Protein AF-A0AAW9S1U2-F1 (afdb_monomer_lite)

pLDDT: mean 93.12, std 10.18, range [47.94, 98.56]

InterPro domains:
  IPR012422 Cytochrome c oxidase, subunit IV, bacterial aa3 type [PF07835] (4-43)
  IPR036596 Bacterial aa3 type cytochrome c oxidase subunit IV superfamily [G3DSA:1.20.5.160] (1-44)
  IPR036596 Bacterial aa3 type cytochrome c oxidase subunit IV superfamily [SSF81469] (3-43)

Sequence (89 aa):
MAEHSHPPMDYDAHQRTYAGFIQLTVLTVAFCIAVVIMLAIGNAGAWGLAGLGVFLAVIGTAVGVMMKGSPWPIAIGTLVVLALFVLFG

Organism: NCBI:txid1764581

Foldseek 3Di:
DPPPPPDDDPVVVVVVVVLVVVLLVLLVVLLVVQLVLLVVLVVVVPVVLSVQLNVQSVVLSVVCVVVSSDNVSNVVSSVVSVVCSVVPD

Secondary structure (DSSP, 8-state):
-----PPPP-HHHHHHHHHHHHHHHHHHHHHHHHHHHHHHHHHTT-HHHHHHHHHHHHHHHHHHHHTTS--HHHHHHHHHHHHHHHHH-

Radius of gyration: 19.93 Å; chains: 1; bounding box: 48×31×60 Å

Structure (mmCIF, N/CA/C/O backbone):
data_AF-A0AAW9S1U2-F1
#
_entry.id   AF-A0AAW9S1U2-F1
#
loop_
_atom_site.group_PDB
_atom_site.id
_atom_site.type_symbol
_atom_site.label_atom_id
_atom_site.label_alt_id
_atom_site.label_comp_id
_atom_site.label_asym_id
_atom_site.label_entity_id
_atom_site.label_seq_id
_atom_site.pdbx_PDB_ins_code
_atom_site.Cartn_x
_atom_site.Cartn_y
_atom_site.Cartn_z
_atom_site.occupancy
_atom_site.B_iso_or_equiv
_atom_site.auth_seq_id
_atom_site.auth_comp_id
_atom_site.auth_asym_id
_atom_site.auth_atom_id
_atom_site.pdbx_PDB_model_num
ATOM 1 N N . MET A 1 1 ? 30.897 20.979 -42.787 1.00 47.94 1 MET A N 1
ATOM 2 C CA . MET A 1 1 ? 30.053 20.830 -41.585 1.00 47.94 1 MET A CA 1
ATOM 3 C C . MET A 1 1 ? 30.401 19.482 -40.993 1.00 47.94 1 MET A C 1
ATOM 5 O O . MET A 1 1 ? 30.347 18.512 -41.734 1.00 47.94 1 MET A O 1
ATOM 9 N N . ALA A 1 2 ? 30.893 19.430 -39.753 1.00 57.28 2 ALA A N 1
ATOM 10 C CA . ALA A 1 2 ? 31.178 18.152 -39.108 1.00 57.28 2 ALA A CA 1
ATOM 11 C C . ALA A 1 2 ? 29.841 17.438 -38.884 1.00 57.28 2 ALA A C 1
ATOM 13 O O . ALA A 1 2 ? 28.978 17.942 -38.166 1.00 57.28 2 ALA A O 1
ATOM 14 N N . GLU A 1 3 ? 29.642 16.325 -39.578 1.00 60.16 3 GLU A N 1
ATOM 15 C CA . GLU A 1 3 ? 28.466 15.480 -39.434 1.00 60.16 3 GLU A CA 1
ATOM 16 C C . GLU A 1 3 ? 28.593 14.761 -38.087 1.00 60.16 3 GLU A C 1
ATOM 18 O O . GLU A 1 3 ? 29.287 13.755 -37.950 1.00 60.16 3 GLU A O 1
ATOM 23 N N . HIS A 1 4 ? 28.003 15.340 -37.042 1.00 63.66 4 HIS A N 1
ATOM 24 C CA . HIS A 1 4 ? 27.856 14.662 -35.762 1.00 63.66 4 HIS A CA 1
ATOM 25 C C . HIS A 1 4 ? 26.784 13.584 -35.926 1.00 63.66 4 HIS A C 1
ATOM 27 O O . HIS A 1 4 ? 25.611 13.805 -35.631 1.00 63.66 4 HIS A O 1
ATOM 33 N N . SER A 1 5 ? 27.175 12.414 -36.432 1.00 64.00 5 SER A N 1
ATOM 34 C CA . SER A 1 5 ? 26.335 11.222 -36.374 1.00 64.00 5 SER A CA 1
ATOM 35 C C . SER A 1 5 ? 26.125 10.884 -34.898 1.00 64.00 5 SER A C 1
ATOM 37 O O . SER A 1 5 ? 27.030 10.368 -34.236 1.00 64.00 5 SER A O 1
ATOM 39 N N . HIS A 1 6 ? 24.965 11.241 -34.348 1.00 66.56 6 HIS A N 1
ATOM 40 C CA . HIS A 1 6 ? 24.610 10.834 -32.996 1.00 66.56 6 HIS A CA 1
ATOM 41 C C . HIS A 1 6 ? 24.641 9.300 -32.929 1.00 66.56 6 HIS A C 1
ATOM 43 O O . HIS A 1 6 ? 24.069 8.652 -33.811 1.00 66.56 6 HIS A O 1
ATOM 49 N N . PRO A 1 7 ? 25.316 8.705 -31.929 1.00 76.88 7 PRO A N 1
ATOM 50 C CA . PRO A 1 7 ? 25.285 7.262 -31.757 1.00 76.88 7 PRO A CA 1
ATOM 51 C C . PRO A 1 7 ? 23.824 6.796 -31.629 1.00 76.88 7 PRO A C 1
ATOM 53 O O . PRO A 1 7 ? 23.018 7.503 -31.013 1.00 76.88 7 PRO A O 1
ATOM 56 N N . PRO A 1 8 ? 23.460 5.645 -32.221 1.00 77.75 8 PRO A N 1
ATOM 57 C CA . PRO A 1 8 ? 22.095 5.141 -32.159 1.00 77.75 8 PRO A CA 1
ATOM 58 C C . PRO A 1 8 ? 21.681 4.950 -30.695 1.00 77.75 8 PRO A C 1
ATOM 60 O O . PRO A 1 8 ? 22.386 4.309 -29.917 1.00 77.75 8 PRO A O 1
ATOM 63 N N . MET A 1 9 ? 20.554 5.551 -30.315 1.00 79.69 9 MET A N 1
ATOM 64 C CA . MET A 1 9 ? 20.001 5.463 -28.964 1.00 79.69 9 MET A CA 1
ATOM 65 C C . MET A 1 9 ? 19.502 4.037 -28.691 1.00 79.69 9 MET A C 1
ATOM 67 O O . MET A 1 9 ? 18.704 3.508 -29.466 1.00 79.69 9 MET A O 1
ATOM 71 N N . ASP A 1 10 ? 19.927 3.437 -27.576 1.00 87.31 10 ASP A N 1
ATOM 72 C CA . ASP A 1 10 ? 19.405 2.150 -27.101 1.00 87.31 10 ASP A CA 1
ATOM 73 C C . ASP A 1 10 ? 18.016 2.343 -26.466 1.00 87.31 10 ASP A C 1
ATOM 75 O O . ASP A 1 10 ? 17.860 2.594 -25.267 1.00 87.31 10 ASP A O 1
ATOM 79 N N . TYR A 1 11 ? 16.985 2.261 -27.305 1.00 88.06 11 TYR A N 1
ATOM 80 C CA . TYR A 1 11 ? 15.594 2.372 -26.872 1.00 88.06 11 TYR A CA 1
ATOM 81 C C . TYR A 1 11 ? 15.139 1.198 -25.999 1.00 88.06 11 TYR A C 1
ATOM 83 O O . TYR A 1 11 ? 14.273 1.390 -25.140 1.00 88.06 11 TYR A O 1
ATOM 91 N N . ASP A 1 12 ? 15.719 0.010 -26.161 1.00 90.81 12 ASP A N 1
ATOM 92 C CA . ASP A 1 12 ? 15.300 -1.184 -25.424 1.00 90.81 12 ASP A CA 1
ATOM 93 C C . ASP A 1 12 ? 15.655 -1.056 -23.938 1.00 90.81 12 ASP A C 1
ATOM 95 O O . ASP A 1 12 ? 14.841 -1.362 -23.055 1.00 90.81 12 ASP A O 1
ATOM 99 N N . ALA A 1 13 ? 16.844 -0.525 -23.639 1.00 90.75 13 ALA A N 1
ATOM 100 C CA . ALA A 1 13 ? 17.256 -0.217 -22.272 1.00 90.75 13 ALA A CA 1
ATOM 101 C C . ALA A 1 13 ? 16.353 0.845 -21.615 1.00 90.75 13 ALA A C 1
ATOM 103 O O . ALA A 1 13 ? 15.964 0.704 -20.445 1.00 90.75 13 ALA A O 1
ATOM 104 N N . HIS A 1 14 ? 15.967 1.884 -22.363 1.00 92.25 14 HIS A N 1
ATOM 105 C CA . HIS A 1 14 ? 15.056 2.922 -21.875 1.00 92.25 14 HIS A CA 1
ATOM 106 C C . HIS A 1 14 ? 13.656 2.378 -21.589 1.00 92.25 14 HIS A C 1
ATOM 108 O O . HIS A 1 14 ? 13.106 2.649 -20.520 1.00 92.25 14 HIS A O 1
ATOM 114 N N . GLN A 1 15 ? 13.100 1.559 -22.483 1.00 94.62 15 GLN A N 1
ATOM 115 C CA . GLN A 1 15 ? 11.782 0.955 -22.281 1.00 94.62 15 GLN A CA 1
ATOM 116 C C . GLN A 1 15 ? 11.757 0.022 -21.068 1.00 94.62 15 GLN A C 1
ATOM 118 O O . GLN A 1 15 ? 10.821 0.083 -20.267 1.00 94.62 15 GLN A O 1
ATOM 123 N N . ARG A 1 16 ? 12.801 -0.796 -20.871 1.00 94.50 16 ARG A N 1
ATOM 124 C CA . ARG A 1 16 ? 12.907 -1.683 -19.699 1.00 94.50 16 ARG A CA 1
ATOM 125 C C . ARG A 1 16 ? 12.943 -0.896 -18.390 1.00 94.50 16 ARG A C 1
ATOM 127 O O . ARG A 1 16 ? 12.255 -1.256 -17.436 1.00 94.50 16 ARG A O 1
ATOM 134 N N . THR A 1 17 ? 13.716 0.187 -18.355 1.00 95.56 17 THR A N 1
ATOM 135 C CA . THR A 1 17 ? 13.823 1.049 -17.170 1.00 95.56 17 THR A CA 1
ATOM 136 C C . THR A 1 17 ? 12.507 1.767 -16.890 1.00 95.56 17 THR A C 1
ATOM 138 O O . THR A 1 17 ? 12.045 1.780 -15.750 1.00 95.56 17 THR A O 1
ATOM 141 N N . TYR A 1 18 ? 11.862 2.306 -17.927 1.00 95.88 18 TYR A N 1
ATOM 142 C CA . TYR A 1 18 ? 10.562 2.962 -17.808 1.00 95.88 18 TYR A CA 1
ATOM 143 C C . TYR A 1 18 ? 9.484 2.004 -17.286 1.00 95.88 18 TYR A C 1
ATOM 145 O O . TYR A 1 18 ? 8.746 2.353 -16.367 1.00 95.88 18 TYR A O 1
ATOM 153 N N . ALA A 1 19 ? 9.435 0.769 -17.794 1.00 96.06 19 ALA A N 1
ATOM 154 C CA . ALA A 1 19 ? 8.512 -0.246 -17.293 1.00 96.06 19 ALA A CA 1
ATOM 155 C C . ALA A 1 19 ? 8.733 -0.531 -15.798 1.00 96.06 19 ALA A C 1
ATOM 157 O O . ALA A 1 19 ? 7.770 -0.554 -15.034 1.00 96.06 19 ALA A O 1
ATOM 158 N N . GLY A 1 20 ? 9.990 -0.677 -15.361 1.00 96.06 20 GLY A N 1
ATOM 159 C CA . GLY A 1 20 ? 10.323 -0.840 -13.942 1.00 96.06 20 GLY A CA 1
ATOM 160 C C . GLY A 1 20 ? 9.912 0.365 -13.088 1.00 96.06 20 GLY A C 1
ATOM 161 O O . GLY A 1 20 ? 9.316 0.196 -12.025 1.00 96.06 20 GLY A O 1
ATOM 162 N N . PHE A 1 21 ? 10.157 1.584 -13.575 1.00 97.56 21 PHE A N 1
ATOM 163 C CA . PHE A 1 21 ? 9.752 2.823 -12.906 1.00 97.56 21 PHE A CA 1
ATOM 164 C C . PHE A 1 21 ? 8.235 2.904 -12.701 1.00 97.56 21 PHE A C 1
ATOM 166 O O . PHE A 1 21 ? 7.778 3.214 -11.599 1.00 97.56 21 PHE A O 1
ATOM 173 N N . ILE A 1 22 ? 7.448 2.590 -13.734 1.00 97.94 22 ILE A N 1
ATOM 174 C CA . ILE A 1 22 ? 5.982 2.587 -13.648 1.00 97.94 22 ILE A CA 1
ATOM 175 C C . ILE A 1 22 ? 5.499 1.537 -12.646 1.00 97.94 22 ILE A C 1
ATOM 177 O O . ILE A 1 22 ? 4.669 1.850 -11.794 1.00 97.94 22 ILE A O 1
ATOM 181 N N . GLN A 1 23 ? 6.048 0.321 -12.694 1.00 97.06 23 GLN A N 1
ATOM 182 C CA . GLN A 1 23 ? 5.684 -0.753 -11.764 1.00 97.06 23 GLN A CA 1
ATOM 183 C C . GLN A 1 23 ? 5.944 -0.363 -10.305 1.00 97.06 23 GLN A C 1
ATOM 185 O O . GLN A 1 23 ? 5.067 -0.539 -9.461 1.00 97.06 23 GLN A O 1
ATOM 190 N N . LEU A 1 24 ? 7.114 0.209 -10.007 1.00 96.75 24 LEU A N 1
ATOM 191 C CA . LEU A 1 24 ? 7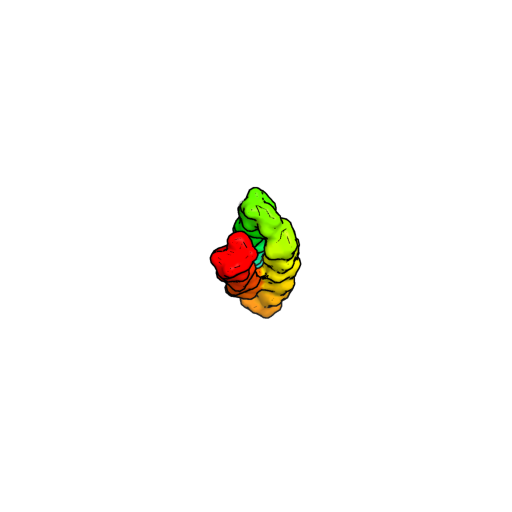.437 0.674 -8.657 1.00 96.75 24 LEU A CA 1
ATOM 192 C C . LEU A 1 24 ? 6.540 1.833 -8.229 1.00 96.75 24 LEU A C 1
ATOM 194 O O . LEU A 1 24 ? 6.020 1.818 -7.119 1.00 96.75 24 LEU A O 1
ATOM 198 N N . THR A 1 25 ? 6.297 2.795 -9.119 1.00 98.06 25 THR A N 1
ATOM 199 C CA . THR A 1 25 ? 5.461 3.965 -8.822 1.00 98.06 25 THR A CA 1
ATOM 200 C C . THR A 1 25 ? 4.033 3.553 -8.470 1.00 98.06 25 THR A C 1
ATOM 202 O O . THR A 1 25 ? 3.493 4.020 -7.470 1.00 98.06 25 THR A O 1
ATOM 205 N N . VAL A 1 26 ? 3.427 2.639 -9.238 1.00 98.06 26 VAL A N 1
ATOM 206 C CA . VAL A 1 26 ? 2.074 2.124 -8.962 1.00 98.06 26 VAL A CA 1
ATOM 207 C C . VAL A 1 26 ? 2.010 1.450 -7.590 1.00 98.06 26 VAL A C 1
ATOM 209 O O . VAL A 1 26 ? 1.093 1.725 -6.814 1.00 98.06 26 VAL A O 1
ATOM 212 N N . LEU A 1 27 ? 2.997 0.613 -7.260 1.00 98.12 27 LEU A N 1
ATOM 213 C CA . LEU A 1 27 ? 3.062 -0.052 -5.958 1.00 98.12 27 LEU A CA 1
ATOM 214 C C . LEU A 1 27 ? 3.261 0.938 -4.809 1.00 98.12 27 LEU A C 1
ATOM 216 O O . LEU A 1 27 ? 2.574 0.834 -3.797 1.00 98.12 27 LEU A O 1
ATOM 220 N N . THR A 1 28 ? 4.154 1.918 -4.961 1.00 98.06 28 THR A N 1
ATOM 221 C CA . THR A 1 28 ? 4.398 2.944 -3.940 1.00 98.06 28 THR A CA 1
ATOM 222 C C . THR A 1 28 ? 3.155 3.792 -3.697 1.00 98.06 28 THR A C 1
ATOM 224 O O . THR A 1 28 ? 2.797 4.019 -2.545 1.00 98.06 28 THR A O 1
ATOM 227 N N . VAL A 1 29 ? 2.450 4.213 -4.751 1.00 98.44 29 VAL A N 1
ATOM 228 C CA . VAL A 1 29 ? 1.199 4.976 -4.612 1.00 98.44 29 VAL A CA 1
ATOM 229 C C . VAL A 1 29 ? 0.139 4.149 -3.883 1.00 98.44 29 VAL A C 1
ATOM 231 O O . VAL A 1 29 ? -0.473 4.643 -2.936 1.00 98.44 29 VAL A O 1
ATOM 234 N N . ALA A 1 30 ? -0.046 2.882 -4.263 1.00 98.25 30 ALA A N 1
ATOM 235 C CA . ALA A 1 30 ? -0.981 1.986 -3.584 1.00 98.25 30 ALA A CA 1
ATOM 236 C C . ALA A 1 30 ? -0.612 1.778 -2.105 1.00 98.25 30 ALA A C 1
ATOM 238 O O . ALA A 1 30 ? -1.486 1.820 -1.238 1.00 98.25 30 ALA A O 1
ATOM 239 N N . PHE A 1 31 ? 0.678 1.616 -1.803 1.00 98.50 31 PHE A N 1
ATOM 240 C CA . PHE A 1 31 ? 1.180 1.505 -0.436 1.00 98.50 31 PHE A CA 1
ATOM 241 C C . PHE A 1 31 ? 0.903 2.773 0.384 1.00 98.50 31 PHE A C 1
ATOM 243 O O . PHE A 1 31 ? 0.391 2.678 1.497 1.00 98.50 31 PHE A O 1
ATOM 250 N N . CYS A 1 32 ? 1.165 3.962 -0.166 1.00 98.56 32 CYS A N 1
ATOM 251 C CA . CYS A 1 32 ? 0.863 5.230 0.502 1.00 98.56 32 CYS A CA 1
ATOM 252 C C . CYS A 1 32 ? -0.632 5.367 0.816 1.00 98.56 32 CYS A C 1
ATOM 254 O O . CYS A 1 32 ? -0.983 5.739 1.934 1.00 98.56 32 CYS A O 1
ATOM 256 N N . ILE A 1 33 ? -1.509 5.021 -0.133 1.00 98.56 33 ILE A N 1
ATOM 257 C CA . ILE A 1 33 ? -2.964 5.024 0.082 1.00 98.56 33 ILE A CA 1
ATOM 258 C C . ILE A 1 33 ? -3.337 4.070 1.222 1.00 98.56 33 ILE A C 1
ATOM 260 O O . ILE A 1 33 ? -4.065 4.464 2.133 1.00 98.56 33 ILE A O 1
ATOM 264 N N . ALA A 1 34 ? -2.805 2.844 1.214 1.00 98.31 34 ALA A N 1
ATOM 265 C CA . ALA A 1 34 ? -3.053 1.869 2.271 1.00 98.31 34 ALA A CA 1
ATOM 266 C C . ALA A 1 34 ? -2.618 2.396 3.646 1.00 98.31 34 ALA A C 1
ATOM 268 O O . ALA A 1 34 ? -3.391 2.319 4.596 1.00 98.31 34 ALA A O 1
ATOM 269 N N . VAL A 1 35 ? -1.426 2.993 3.758 1.00 98.31 35 VAL A N 1
ATOM 270 C CA . VAL A 1 35 ? -0.925 3.563 5.020 1.00 98.31 35 VAL A CA 1
ATOM 271 C C . VAL A 1 35 ? -1.811 4.706 5.514 1.00 98.31 35 VAL A C 1
ATOM 273 O O . VAL A 1 35 ? -2.143 4.737 6.696 1.00 98.31 35 VAL A O 1
ATOM 276 N N . VAL A 1 36 ? -2.246 5.614 4.635 1.00 98.56 36 VAL A N 1
ATOM 277 C CA . VAL A 1 36 ? -3.158 6.710 5.012 1.00 98.56 36 VAL A CA 1
ATOM 278 C C . VAL A 1 36 ? -4.487 6.165 5.542 1.00 98.56 36 VAL A C 1
ATOM 280 O O . VAL A 1 36 ? -4.983 6.648 6.559 1.00 98.56 36 VAL A O 1
ATOM 283 N N . ILE A 1 37 ? -5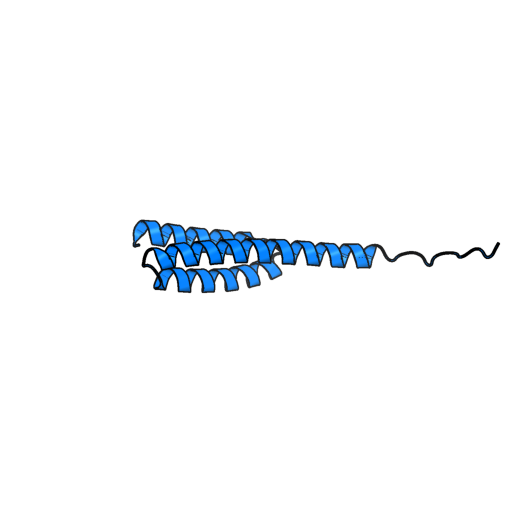.034 5.120 4.915 1.00 98.19 37 ILE A N 1
ATOM 284 C CA . ILE A 1 37 ? -6.241 4.436 5.402 1.00 98.19 37 ILE A CA 1
ATOM 285 C C . ILE A 1 37 ? -5.997 3.819 6.786 1.00 98.19 37 ILE A C 1
ATOM 287 O O . ILE A 1 37 ? -6.821 3.993 7.683 1.00 98.19 37 ILE A O 1
ATOM 291 N N . MET A 1 38 ? -4.859 3.152 7.004 1.00 98.12 38 MET A N 1
ATOM 292 C CA . MET A 1 38 ? -4.542 2.565 8.313 1.00 98.12 38 MET A CA 1
ATOM 293 C C . MET A 1 38 ? -4.363 3.622 9.399 1.00 98.12 38 MET A C 1
ATOM 295 O O . M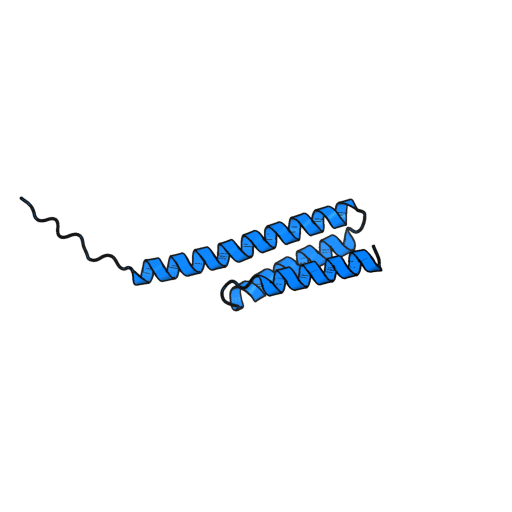ET A 1 38 ? -4.807 3.415 10.524 1.00 98.12 38 MET A O 1
ATOM 299 N N . LEU A 1 39 ? -3.773 4.774 9.078 1.00 97.81 39 LEU A N 1
ATOM 300 C CA . LEU A 1 39 ? -3.691 5.896 10.014 1.00 97.81 39 LEU A CA 1
ATOM 301 C C . LEU A 1 39 ? -5.082 6.424 10.386 1.00 97.81 39 LEU A C 1
ATOM 303 O O . LEU A 1 39 ? -5.317 6.726 11.554 1.00 97.81 39 LEU A O 1
ATOM 307 N N . ALA A 1 40 ? -6.021 6.475 9.436 1.00 97.75 40 ALA A N 1
ATOM 308 C CA . ALA A 1 40 ? -7.407 6.841 9.724 1.00 97.75 40 ALA A CA 1
ATOM 309 C C . ALA A 1 40 ? -8.091 5.827 10.663 1.00 97.75 40 ALA A C 1
ATOM 311 O O . ALA A 1 40 ? -8.751 6.233 11.618 1.00 97.75 40 ALA A O 1
ATOM 312 N N . ILE A 1 41 ? -7.872 4.522 10.452 1.00 97.06 41 ILE A N 1
ATOM 313 C CA . ILE A 1 41 ? -8.355 3.450 11.345 1.00 97.06 41 ILE A CA 1
ATOM 314 C C . ILE A 1 41 ? -7.734 3.575 12.745 1.00 97.06 41 ILE A C 1
ATOM 316 O O . ILE A 1 41 ? -8.430 3.460 13.753 1.00 97.06 41 ILE A O 1
ATOM 320 N N . GLY A 1 42 ? -6.431 3.859 12.827 1.00 96.62 42 GLY A N 1
ATOM 321 C CA . GLY A 1 42 ? -5.742 4.099 14.097 1.00 96.62 42 GLY A CA 1
ATOM 322 C C . GLY A 1 42 ? -6.322 5.297 14.850 1.00 96.62 42 GLY A C 1
ATOM 323 O O . GLY A 1 42 ? -6.596 5.202 16.045 1.00 96.62 42 GLY A O 1
ATOM 324 N N . ASN A 1 43 ? -6.603 6.397 14.145 1.00 96.69 43 ASN A N 1
ATOM 325 C 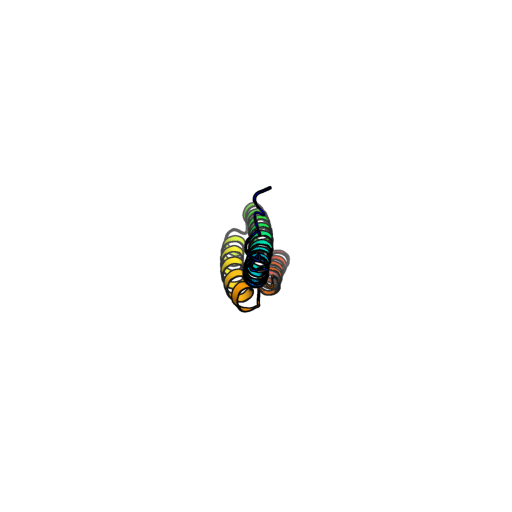CA . ASN A 1 43 ? -7.252 7.578 14.718 1.00 96.69 43 ASN A CA 1
ATOM 326 C C . ASN A 1 43 ? -8.677 7.295 15.229 1.00 96.69 43 ASN A C 1
ATOM 328 O O . ASN A 1 43 ? -9.122 7.938 16.175 1.00 96.69 43 ASN A O 1
ATOM 332 N N . ALA A 1 44 ? -9.376 6.313 14.654 1.00 95.44 44 ALA A N 1
ATOM 333 C CA . ALA A 1 44 ? -10.668 5.839 15.150 1.00 95.44 44 ALA A CA 1
ATOM 334 C C . ALA A 1 44 ? -10.563 4.937 16.403 1.00 95.44 44 ALA A C 1
ATOM 336 O O . ALA A 1 44 ? -11.577 4.455 16.892 1.00 95.44 44 ALA A O 1
ATOM 337 N N . GLY A 1 45 ? -9.357 4.712 16.941 1.00 94.44 45 GLY A N 1
ATOM 338 C CA . GLY A 1 45 ? -9.110 3.924 18.155 1.00 94.44 45 GLY A CA 1
ATOM 339 C C . GLY A 1 45 ? -8.627 2.493 17.899 1.00 94.44 45 GLY A C 1
ATOM 340 O O . GLY A 1 45 ? -8.175 1.823 18.826 1.00 94.44 45 GLY A O 1
ATOM 341 N N . ALA A 1 46 ? -8.627 2.030 16.647 1.00 96.31 46 ALA A N 1
ATOM 342 C CA . ALA A 1 46 ? -8.304 0.652 16.280 1.00 96.31 46 ALA A CA 1
ATOM 343 C C . ALA A 1 46 ? -6.824 0.459 15.876 1.00 96.31 46 ALA A C 1
ATOM 345 O O . ALA A 1 46 ? -6.507 -0.100 14.823 1.00 96.31 46 ALA A O 1
ATOM 346 N N . TRP A 1 47 ? -5.882 0.887 16.728 1.00 95.00 47 TRP A N 1
ATOM 347 C CA . TRP A 1 47 ? -4.434 0.822 16.448 1.00 95.00 47 TRP A CA 1
ATOM 348 C C . TRP A 1 47 ? -3.895 -0.590 16.177 1.00 95.00 47 TRP A C 1
ATOM 350 O O . TRP A 1 47 ? -2.967 -0.747 15.383 1.00 95.00 47 TRP A O 1
ATOM 360 N N . GLY A 1 48 ? -4.488 -1.624 16.784 1.00 95.12 48 GLY A N 1
ATOM 361 C CA . GLY A 1 48 ? -4.123 -3.018 16.508 1.00 95.12 48 GLY A CA 1
ATOM 362 C C . GLY A 1 48 ? -4.409 -3.425 15.057 1.00 95.12 48 GLY A C 1
ATOM 363 O O . GLY A 1 48 ? -3.548 -4.004 14.394 1.00 95.12 48 GLY A O 1
ATOM 364 N N . LEU A 1 49 ? -5.586 -3.054 14.535 1.00 95.38 49 LEU A N 1
ATOM 365 C CA . LEU A 1 49 ? -5.955 -3.290 13.135 1.00 95.38 49 LEU A CA 1
ATOM 366 C C . LEU A 1 49 ? -5.126 -2.426 12.180 1.00 95.38 49 LEU A C 1
ATOM 368 O O . LEU A 1 49 ? -4.685 -2.921 11.145 1.00 95.38 49 LEU A O 1
ATOM 372 N N . ALA A 1 50 ? -4.852 -1.171 12.546 1.00 96.94 50 ALA A N 1
ATOM 373 C CA . ALA A 1 50 ? -3.984 -0.290 11.768 1.00 96.94 50 ALA A CA 1
ATOM 374 C C . ALA A 1 50 ? -2.570 -0.875 11.606 1.00 96.94 50 ALA A C 1
ATOM 376 O O . ALA A 1 50 ? -2.046 -0.934 10.493 1.00 96.94 50 ALA A O 1
ATOM 377 N N . GLY A 1 51 ? -1.970 -1.369 12.696 1.00 96.94 51 GLY A N 1
ATOM 378 C CA . GLY A 1 51 ? -0.657 -2.019 12.668 1.00 96.94 51 GLY A CA 1
ATOM 379 C C . GLY A 1 51 ? -0.641 -3.273 11.792 1.00 96.94 51 GLY A C 1
ATOM 380 O O . GLY A 1 51 ? 0.245 -3.426 10.947 1.00 96.94 51 GLY A O 1
ATOM 381 N N . LEU A 1 52 ? -1.659 -4.132 11.926 1.00 96.44 52 LEU A N 1
ATOM 382 C CA . LEU A 1 52 ? -1.832 -5.300 11.059 1.00 96.44 52 LEU A CA 1
ATOM 383 C C . LEU A 1 52 ? -1.959 -4.893 9.585 1.00 96.44 52 LEU A C 1
ATOM 385 O O . LEU A 1 52 ? -1.340 -5.508 8.720 1.00 96.44 52 LEU A O 1
ATOM 389 N N . GLY A 1 53 ? -2.720 -3.844 9.284 1.00 97.25 53 GLY A N 1
ATOM 390 C CA . GLY A 1 53 ? -2.908 -3.383 7.915 1.00 97.25 53 GLY A CA 1
ATOM 391 C C . GLY A 1 53 ? -1.653 -2.805 7.276 1.00 97.25 53 GLY A C 1
ATOM 392 O O . GLY A 1 53 ? -1.407 -3.070 6.101 1.00 97.25 53 GLY A O 1
ATOM 393 N N . VAL A 1 54 ? -0.809 -2.096 8.032 1.00 98.06 54 VAL A N 1
ATOM 394 C CA . VAL A 1 54 ? 0.504 -1.650 7.533 1.00 98.06 54 VAL A CA 1
ATOM 395 C C . VAL A 1 54 ? 1.402 -2.855 7.252 1.00 98.06 54 VAL A C 1
ATOM 397 O O . VAL A 1 54 ? 2.034 -2.918 6.197 1.00 98.06 54 VAL A O 1
ATOM 400 N N . PHE A 1 55 ? 1.415 -3.846 8.146 1.00 98.12 55 PHE A N 1
ATOM 401 C CA . PHE A 1 55 ? 2.162 -5.087 7.938 1.00 98.12 55 PHE A CA 1
ATOM 402 C C . PHE A 1 55 ? 1.705 -5.829 6.671 1.00 98.12 55 PHE A C 1
ATOM 404 O O . PHE A 1 55 ? 2.530 -6.206 5.835 1.00 98.12 55 PHE A O 1
ATOM 411 N N . LEU A 1 56 ? 0.392 -5.963 6.467 1.00 98.00 56 LEU A N 1
ATOM 412 C CA . LEU A 1 56 ? -0.173 -6.557 5.254 1.00 98.00 56 LEU A CA 1
ATOM 413 C C . LEU A 1 56 ? 0.126 -5.730 3.999 1.00 98.00 56 LEU A C 1
ATOM 415 O O . LEU A 1 56 ? 0.357 -6.316 2.947 1.00 98.00 56 LEU A O 1
ATOM 419 N N . ALA A 1 57 ? 0.180 -4.398 4.083 1.00 98.00 57 ALA A N 1
ATOM 420 C CA . ALA A 1 57 ? 0.557 -3.546 2.956 1.00 98.00 57 ALA A CA 1
ATOM 421 C C . ALA A 1 57 ? 2.027 -3.748 2.539 1.00 98.00 57 ALA A C 1
ATOM 423 O O . ALA A 1 57 ? 2.328 -3.748 1.344 1.00 98.00 57 ALA A O 1
ATOM 424 N N . VAL A 1 58 ? 2.940 -3.986 3.490 1.00 98.12 58 VAL A N 1
ATOM 425 C CA . VAL A 1 58 ? 4.343 -4.338 3.192 1.00 98.12 58 VAL A CA 1
ATOM 426 C C . VAL A 1 58 ? 4.420 -5.691 2.483 1.00 98.12 58 VAL A C 1
ATOM 428 O O . VAL A 1 58 ? 5.056 -5.796 1.432 1.00 98.12 58 VAL A O 1
ATOM 431 N N . ILE A 1 59 ? 3.723 -6.710 2.998 1.00 98.06 59 ILE A N 1
ATOM 432 C CA . ILE A 1 59 ? 3.644 -8.029 2.346 1.00 98.06 59 ILE A CA 1
ATOM 433 C C . ILE A 1 59 ? 3.025 -7.898 0.951 1.00 98.06 59 ILE A C 1
ATOM 435 O O . ILE A 1 59 ? 3.570 -8.417 -0.021 1.00 98.06 59 ILE A O 1
ATOM 439 N N . GLY A 1 60 ? 1.921 -7.162 0.832 1.00 97.81 60 GLY A N 1
ATOM 440 C CA . GLY A 1 60 ? 1.242 -6.909 -0.433 1.00 97.81 60 GLY A CA 1
ATOM 441 C C . GLY A 1 60 ? 2.146 -6.211 -1.446 1.00 97.81 60 GLY A C 1
ATOM 442 O O . GLY A 1 60 ? 2.112 -6.546 -2.625 1.00 97.81 60 GLY A O 1
ATOM 443 N N . THR A 1 61 ? 3.014 -5.305 -0.994 1.00 97.56 61 THR A N 1
ATOM 444 C CA . THR A 1 61 ? 4.011 -4.652 -1.852 1.00 97.56 61 THR A CA 1
ATOM 445 C C . THR A 1 61 ? 5.055 -5.652 -2.339 1.00 97.56 61 THR A C 1
ATOM 447 O O . THR A 1 61 ? 5.325 -5.705 -3.537 1.00 97.56 61 THR A O 1
ATOM 450 N N . ALA A 1 62 ? 5.594 -6.498 -1.455 1.00 97.25 62 ALA A N 1
ATOM 451 C CA . ALA A 1 62 ? 6.552 -7.536 -1.838 1.00 97.25 62 ALA A CA 1
ATOM 452 C C . ALA A 1 62 ? 5.957 -8.517 -2.865 1.00 97.25 62 ALA A C 1
ATOM 454 O O . ALA A 1 62 ? 6.588 -8.814 -3.879 1.00 97.25 62 ALA A O 1
ATOM 455 N N . VAL A 1 63 ? 4.714 -8.961 -2.652 1.00 97.69 63 VAL A N 1
ATOM 456 C CA . VAL A 1 63 ? 3.983 -9.810 -3.607 1.00 97.69 63 VAL A CA 1
ATOM 457 C C . VAL A 1 63 ? 3.711 -9.055 -4.913 1.00 97.69 63 VAL A C 1
ATOM 459 O O . VAL A 1 63 ? 3.917 -9.597 -5.997 1.00 97.69 63 VAL A O 1
ATOM 462 N N . GLY A 1 64 ? 3.316 -7.783 -4.838 1.00 96.19 64 GLY A N 1
ATOM 463 C CA . GLY A 1 64 ? 3.059 -6.931 -6.000 1.00 96.19 64 GLY A CA 1
ATOM 464 C C . GLY A 1 64 ? 4.283 -6.744 -6.900 1.00 96.19 64 GLY A C 1
ATOM 465 O O . GLY A 1 64 ? 4.150 -6.764 -8.127 1.00 96.19 64 GLY A O 1
ATOM 466 N N . VAL A 1 65 ? 5.487 -6.654 -6.319 1.00 96.50 65 VAL A N 1
ATOM 467 C CA . VAL A 1 65 ? 6.757 -6.632 -7.072 1.00 96.50 65 VAL A CA 1
ATOM 468 C C . VAL A 1 65 ? 6.935 -7.927 -7.871 1.00 96.50 65 VAL A C 1
ATOM 470 O O . VAL A 1 65 ? 7.244 -7.876 -9.061 1.00 96.50 65 VAL A O 1
ATOM 473 N N . MET A 1 66 ? 6.665 -9.087 -7.264 1.00 96.56 66 MET A N 1
ATOM 474 C CA . MET A 1 66 ? 6.735 -10.389 -7.949 1.00 96.56 66 MET A CA 1
ATOM 475 C C . MET A 1 66 ? 5.667 -10.529 -9.047 1.00 96.56 66 MET A C 1
ATOM 477 O O . MET A 1 66 ? 5.861 -11.248 -10.026 1.00 96.56 66 MET A O 1
ATOM 481 N N . MET A 1 67 ? 4.559 -9.794 -8.926 1.00 96.38 67 MET A N 1
ATOM 482 C CA . MET A 1 67 ? 3.451 -9.747 -9.884 1.00 96.38 67 MET A CA 1
ATOM 483 C C . MET A 1 67 ? 3.587 -8.624 -10.928 1.00 96.38 67 MET A C 1
ATOM 485 O O . MET A 1 67 ? 2.578 -8.128 -11.431 1.00 96.38 67 MET A O 1
ATOM 489 N N . LYS A 1 68 ? 4.815 -8.212 -11.272 1.00 93.75 68 LYS A N 1
ATOM 490 C CA . LYS A 1 68 ? 5.093 -7.172 -12.285 1.00 93.75 68 LYS A CA 1
ATOM 491 C C . LYS A 1 68 ? 4.411 -5.829 -11.979 1.00 93.75 68 LYS A C 1
ATOM 493 O O . LYS A 1 68 ? 3.861 -5.195 -12.877 1.00 93.75 68 LYS A O 1
ATOM 498 N N . GLY A 1 69 ? 4.427 -5.399 -10.717 1.00 92.25 69 GLY A N 1
ATOM 499 C CA . GLY A 1 69 ? 3.866 -4.107 -10.306 1.00 92.25 69 GLY A CA 1
ATOM 500 C C . GLY A 1 69 ? 2.365 -4.121 -10.011 1.00 92.25 69 GLY A C 1
ATOM 501 O O . GLY A 1 69 ? 1.746 -3.061 -9.979 1.00 92.25 69 GLY A O 1
ATOM 502 N N . SER A 1 70 ? 1.756 -5.296 -9.824 1.00 97.00 70 SER A N 1
ATOM 503 C CA . SER A 1 70 ? 0.317 -5.397 -9.560 1.00 97.00 70 SER A CA 1
ATOM 504 C C . SER A 1 70 ? -0.040 -4.881 -8.156 1.00 97.00 70 SER A C 1
ATOM 506 O O . SER A 1 70 ? 0.463 -5.432 -7.176 1.00 97.00 70 SER A O 1
ATOM 508 N N . PRO A 1 71 ? -0.938 -3.885 -8.011 1.00 96.62 71 PRO A N 1
ATOM 509 C CA . PRO A 1 71 ? -1.325 -3.341 -6.706 1.00 96.62 71 PRO A CA 1
ATOM 510 C C . PRO A 1 71 ? -2.409 -4.168 -5.994 1.00 96.62 71 PRO A C 1
ATOM 512 O O . PRO A 1 71 ? -2.745 -3.886 -4.843 1.00 96.62 71 PRO A O 1
ATOM 515 N N . TRP A 1 72 ? -2.967 -5.188 -6.654 1.00 97.44 72 TRP A N 1
ATOM 516 C CA . TRP A 1 72 ? -4.063 -6.003 -6.122 1.00 97.44 72 TRP A CA 1
ATOM 517 C C . TRP A 1 72 ? -3.791 -6.635 -4.750 1.00 97.44 72 TRP A C 1
AT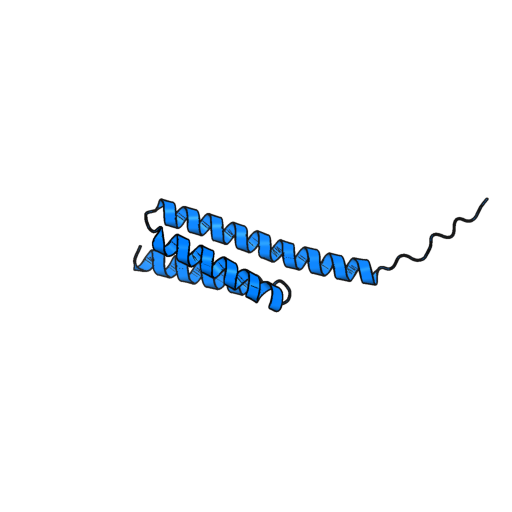OM 519 O O . TRP A 1 72 ? -4.693 -6.582 -3.916 1.00 97.44 72 TRP A O 1
ATOM 529 N N . PRO A 1 73 ? -2.594 -7.176 -4.450 1.00 97.44 73 PRO A N 1
ATOM 530 C CA . PRO A 1 73 ? -2.316 -7.727 -3.124 1.00 97.44 73 PRO A CA 1
ATOM 531 C C . PRO A 1 73 ? -2.433 -6.681 -2.006 1.00 97.44 73 PRO A C 1
ATOM 533 O O . PRO A 1 73 ? -2.959 -6.983 -0.937 1.00 97.44 73 PRO A O 1
ATOM 536 N N . ILE A 1 74 ? -1.999 -5.440 -2.267 1.00 98.00 74 ILE A N 1
ATOM 537 C CA . ILE A 1 74 ? -2.140 -4.319 -1.327 1.00 98.00 74 ILE A CA 1
ATOM 538 C C . ILE A 1 74 ? -3.624 -3.985 -1.162 1.00 98.00 74 ILE A C 1
ATOM 540 O O . ILE A 1 74 ? -4.120 -3.957 -0.040 1.00 98.00 74 ILE A O 1
ATOM 544 N N . ALA A 1 75 ? -4.345 -3.799 -2.273 1.00 97.88 75 ALA A N 1
ATOM 545 C CA . ALA A 1 75 ? -5.758 -3.426 -2.258 1.00 97.88 75 ALA A CA 1
ATOM 546 C C . ALA A 1 75 ? -6.629 -4.456 -1.522 1.00 97.88 75 ALA A C 1
ATOM 548 O O . ALA A 1 75 ? -7.446 -4.084 -0.683 1.00 97.88 75 ALA A O 1
ATOM 549 N N . ILE A 1 76 ? -6.425 -5.749 -1.785 1.00 98.00 76 ILE A N 1
ATOM 550 C CA . ILE A 1 76 ? -7.146 -6.834 -1.108 1.00 98.00 76 ILE A CA 1
ATOM 551 C C . ILE A 1 76 ?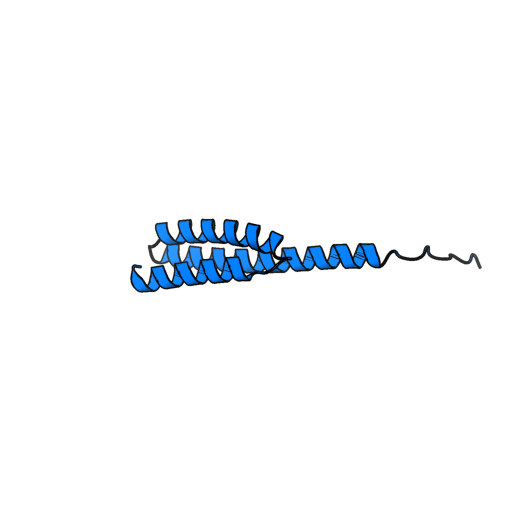 -6.830 -6.823 0.390 1.00 98.00 76 ILE A C 1
ATOM 553 O O . ILE A 1 76 ? -7.754 -6.867 1.199 1.00 98.00 76 ILE A O 1
ATOM 557 N N . GLY A 1 77 ? -5.553 -6.703 0.772 1.00 97.19 77 GLY A N 1
ATOM 558 C CA . GLY A 1 77 ? -5.159 -6.602 2.180 1.00 97.19 77 GLY A CA 1
ATOM 559 C C . GLY A 1 77 ? -5.810 -5.409 2.886 1.00 97.19 77 GLY A C 1
ATOM 560 O O . GLY A 1 77 ? -6.353 -5.555 3.980 1.00 97.19 77 GLY A O 1
ATOM 561 N N . THR A 1 78 ? -5.834 -4.243 2.235 1.00 97.62 78 THR A N 1
ATOM 562 C CA . THR A 1 78 ? -6.511 -3.043 2.744 1.00 97.62 78 THR A CA 1
ATOM 563 C C . THR A 1 78 ? -8.016 -3.260 2.908 1.00 97.62 78 THR A C 1
ATOM 565 O O . THR A 1 78 ? -8.561 -2.922 3.956 1.00 97.62 78 THR A O 1
ATOM 568 N N . LEU A 1 79 ? -8.690 -3.856 1.920 1.00 97.94 79 LEU A N 1
ATOM 569 C CA . LEU A 1 79 ? -10.129 -4.134 1.980 1.00 97.94 79 LEU A CA 1
ATOM 570 C C . LEU A 1 79 ? -10.488 -5.133 3.083 1.00 97.94 79 LEU A C 1
ATOM 572 O O . LEU A 1 79 ? -11.496 -4.947 3.758 1.00 97.94 79 LEU A O 1
ATOM 576 N N . VAL A 1 80 ? -9.662 -6.158 3.305 1.00 97.69 80 VAL A N 1
ATOM 577 C CA . VAL A 1 80 ? -9.859 -7.113 4.407 1.00 97.69 80 VAL A CA 1
ATOM 578 C C . VAL A 1 80 ? -9.786 -6.399 5.754 1.00 97.69 80 VAL A C 1
ATOM 580 O O . VAL A 1 80 ? -10.657 -6.602 6.595 1.00 97.69 80 VAL A O 1
ATOM 583 N N . VAL A 1 81 ? -8.799 -5.525 5.960 1.00 97.25 81 VAL A N 1
ATOM 584 C CA . VAL A 1 81 ? -8.682 -4.769 7.218 1.00 97.25 81 VAL A CA 1
ATOM 585 C C . VAL A 1 81 ? -9.841 -3.793 7.396 1.00 97.25 81 VAL A C 1
ATOM 587 O O . VAL A 1 81 ? -10.372 -3.688 8.498 1.00 97.25 81 VAL A O 1
ATOM 590 N N . LEU A 1 82 ? -10.289 -3.137 6.324 1.00 97.44 82 LEU A N 1
ATOM 591 C CA . LEU A 1 82 ? -11.486 -2.294 6.360 1.00 97.44 82 LEU A CA 1
ATOM 592 C C . LEU A 1 82 ? -12.739 -3.094 6.731 1.00 97.44 82 LEU A C 1
ATOM 594 O O . LEU A 1 82 ? -13.521 -2.643 7.560 1.00 97.44 82 LEU A O 1
ATOM 598 N N . ALA A 1 83 ? -12.917 -4.291 6.169 1.00 97.31 83 ALA A N 1
ATOM 599 C CA . ALA A 1 83 ? -14.032 -5.163 6.524 1.00 97.31 83 ALA A CA 1
ATOM 600 C C . ALA A 1 83 ? -13.972 -5.586 8.001 1.00 97.31 83 ALA A C 1
ATOM 602 O O . ALA A 1 83 ? -14.988 -5.547 8.688 1.00 97.31 83 ALA A O 1
ATOM 603 N N . LEU A 1 84 ? -12.785 -5.929 8.514 1.00 96.31 84 LEU A N 1
ATOM 604 C CA . LEU A 1 84 ? -12.596 -6.243 9.934 1.00 96.31 84 LEU A CA 1
ATOM 605 C C . LEU A 1 84 ? -12.896 -5.042 10.833 1.00 96.31 84 LEU A C 1
ATOM 607 O O . LEU A 1 84 ? -13.529 -5.211 11.870 1.00 96.31 84 LEU A O 1
ATOM 611 N N . PHE A 1 85 ? -12.487 -3.840 10.428 1.00 96.38 85 PHE A N 1
ATOM 612 C CA . PHE A 1 85 ? -12.803 -2.613 11.151 1.00 96.38 85 PHE A CA 1
ATOM 613 C C . PHE A 1 85 ? -14.313 -2.347 11.186 1.00 96.38 85 PHE A C 1
ATOM 615 O O . PHE A 1 85 ? -14.842 -2.020 12.234 1.00 96.38 85 PHE A O 1
ATOM 622 N N . VAL A 1 86 ? -15.041 -2.561 10.088 1.00 95.50 86 VAL A N 1
ATOM 623 C CA . VAL A 1 86 ? -16.508 -2.392 10.079 1.00 95.50 86 VAL A CA 1
ATOM 624 C C . VAL A 1 86 ? -17.224 -3.429 10.955 1.00 95.50 86 VAL A C 1
ATOM 626 O O . VAL A 1 86 ? -18.276 -3.135 11.514 1.00 95.50 86 VAL A O 1
ATOM 629 N N . LEU A 1 87 ? -16.687 -4.648 11.062 1.00 95.12 87 LEU A N 1
ATOM 630 C CA . LEU A 1 87 ? -17.315 -5.736 11.820 1.00 95.12 87 LEU A CA 1
ATOM 631 C C . LEU A 1 87 ? -16.990 -5.718 13.320 1.00 95.12 87 LEU A C 1
ATOM 633 O O . LEU A 1 87 ? -17.807 -6.178 14.115 1.00 95.12 87 LEU A O 1
ATOM 637 N N . PHE A 1 88 ? -15.799 -5.249 13.698 1.00 89.56 88 PHE A N 1
ATOM 638 C CA . PHE A 1 88 ? -15.261 -5.391 15.058 1.00 89.56 88 PHE A CA 1
ATOM 639 C C . PHE A 1 88 ? -14.666 -4.104 15.648 1.00 89.56 88 PHE A C 1
ATOM 641 O O . PHE A 1 88 ? -14.221 -4.133 16.797 1.00 89.56 88 PHE A O 1
ATOM 648 N N . GLY A 1 89 ? -14.569 -3.036 14.856 1.00 73.06 89 GLY A N 1
ATOM 649 C CA . GLY A 1 89 ? -13.959 -1.757 15.225 1.00 73.06 89 GLY A CA 1
ATOM 650 C C . GLY A 1 89 ? -14.936 -0.746 15.796 1.00 73.06 89 GLY A C 1
ATOM 651 O O . GLY A 1 89 ? -16.159 -0.880 15.572 1.00 73.06 89 GLY A O 1
#